Protein AF-A0A183GDF3-F1 (afdb_monomer_lite)

Secondary structure (DSSP, 8-state):
--EEEE-TTS-EEEEPPBPTTS--B--EEEE-TTTGGGEEEEEEEETTEEEEEEE-SSS-EEEEEEE-PPPTTS-HHHHHHHHHHHHHHHHSS--SEEEEEE-

Organism: Heligmosomoides polygyrus (NCBI:txid6339)

Foldseek 3Di:
DWDWDQDPQRWTKIWDDADPPDPAATDIDTGHNVQPVQFPDKDDPDSFWIWTWGADPPQGIAIEIEGAADDPPDDPCVNVVRVVSSVCVQPPDDHPHYHYHYD

Structure (mmCIF, N/CA/C/O backbone):
data_AF-A0A183GDF3-F1
#
_entry.id   AF-A0A183GDF3-F1
#
loop_
_atom_site.group_PDB
_atom_site.id
_atom_site.type_symbol
_atom_site.label_atom_id
_atom_site.label_alt_id
_atom_site.label_comp_id
_atom_site.label_asym_id
_atom_site.label_entity_id
_atom_site.label_seq_id
_atom_site.pdbx_PDB_ins_code
_atom_site.Cartn_x
_atom_site.Cartn_y
_atom_site.Cartn_z
_atom_site.occupancy
_atom_site.B_iso_or_equiv
_atom_site.auth_seq_id
_atom_site.auth_comp_id
_atom_site.auth_asym_id
_atom_site.auth_atom_id
_atom_site.pdbx_PDB_model_num
ATOM 1 N N . MET A 1 1 ? -5.230 0.438 -15.013 1.00 51.84 1 MET A N 1
ATOM 2 C CA . MET A 1 1 ? -6.551 0.610 -14.377 1.00 51.84 1 MET A CA 1
ATOM 3 C C . MET A 1 1 ? -6.585 -0.289 -13.147 1.00 51.84 1 MET A C 1
ATOM 5 O O . MET A 1 1 ? -6.137 -1.424 -13.260 1.00 51.84 1 MET A O 1
ATOM 9 N N . GLU A 1 2 ? -6.996 0.218 -11.985 1.00 64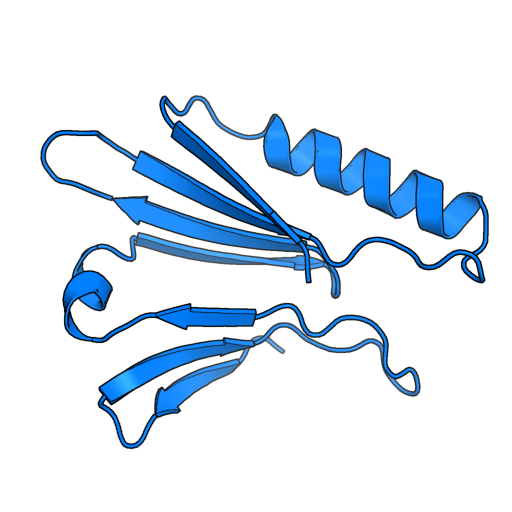.56 2 GLU A N 1
ATOM 10 C CA . GLU A 1 2 ? -7.174 -0.592 -10.768 1.00 64.56 2 GLU A CA 1
ATOM 11 C C . GLU A 1 2 ? -8.389 -1.508 -10.940 1.00 64.56 2 GLU A C 1
ATOM 13 O O . GLU A 1 2 ? -9.394 -1.090 -11.516 1.00 64.56 2 GLU A O 1
ATOM 18 N N . THR A 1 3 ? -8.287 -2.759 -10.491 1.00 73.06 3 THR A N 1
ATOM 19 C CA . THR A 1 3 ? -9.389 -3.722 -10.595 1.00 73.06 3 THR A CA 1
ATOM 20 C C . THR A 1 3 ? -9.755 -4.231 -9.209 1.00 73.06 3 THR A C 1
ATOM 22 O O . THR A 1 3 ? -8.907 -4.805 -8.532 1.00 73.06 3 THR A O 1
ATOM 25 N N . ILE A 1 4 ? -11.020 -4.053 -8.822 1.00 76.94 4 I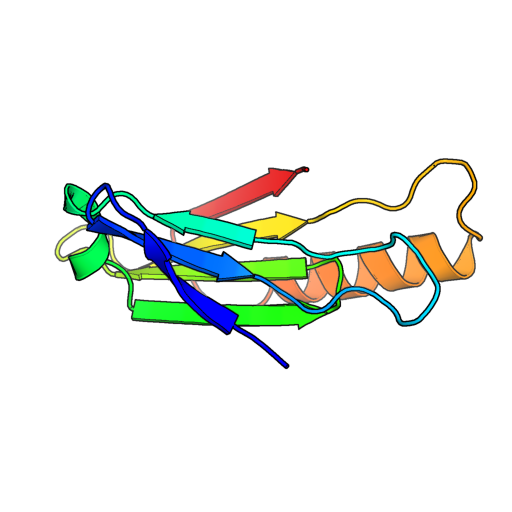LE A N 1
ATOM 26 C CA . ILE A 1 4 ? -11.607 -4.628 -7.607 1.00 76.94 4 ILE A CA 1
ATOM 27 C C . ILE A 1 4 ? -12.538 -5.767 -8.027 1.00 76.94 4 ILE A C 1
ATOM 29 O O . ILE A 1 4 ? -13.418 -5.564 -8.868 1.00 76.94 4 ILE A O 1
ATOM 33 N N . ARG A 1 5 ? -12.355 -6.968 -7.471 1.00 81.19 5 ARG A N 1
ATOM 34 C CA . ARG A 1 5 ? -13.212 -8.135 -7.748 1.00 81.19 5 ARG A CA 1
ATOM 35 C C . ARG A 1 5 ? -13.552 -8.873 -6.463 1.00 81.19 5 ARG A C 1
ATOM 37 O O . ARG A 1 5 ? -12.721 -8.963 -5.567 1.00 81.19 5 ARG A O 1
ATOM 44 N N . LYS A 1 6 ? -14.762 -9.432 -6.397 1.00 78.69 6 LYS A N 1
ATOM 45 C CA . LYS A 1 6 ? -15.092 -10.455 -5.400 1.00 78.69 6 LYS A CA 1
ATOM 46 C C . LYS A 1 6 ? -14.668 -11.825 -5.922 1.00 78.69 6 LYS A C 1
ATOM 48 O O . LYS A 1 6 ? -14.914 -12.112 -7.092 1.00 78.69 6 LYS A O 1
ATOM 53 N N . THR A 1 7 ? -14.027 -12.632 -5.083 1.00 78.62 7 THR A N 1
ATOM 54 C CA . THR A 1 7 ? -13.669 -14.023 -5.413 1.00 78.62 7 THR A CA 1
ATOM 55 C C . THR A 1 7 ? -14.834 -14.971 -5.114 1.00 78.62 7 THR A C 1
ATOM 57 O O . THR A 1 7 ? -15.775 -14.603 -4.405 1.00 78.62 7 THR A O 1
ATOM 60 N N . ASP A 1 8 ? -14.747 -16.215 -5.594 1.00 78.56 8 ASP A N 1
ATOM 61 C CA . ASP A 1 8 ? -15.732 -17.275 -5.310 1.00 78.56 8 ASP A CA 1
ATOM 62 C C . ASP A 1 8 ? -15.847 -17.594 -3.804 1.00 78.56 8 ASP A C 1
ATOM 64 O O . ASP A 1 8 ? -16.859 -18.118 -3.345 1.00 78.56 8 ASP A O 1
ATOM 68 N N . HIS A 1 9 ? -14.840 -17.203 -3.014 1.00 76.62 9 HIS A N 1
ATOM 69 C CA . HIS A 1 9 ? -14.790 -17.355 -1.556 1.00 76.62 9 HIS A CA 1
ATOM 70 C C . HIS A 1 9 ? -15.252 -16.088 -0.807 1.00 76.62 9 HIS A C 1
ATOM 72 O O . HIS A 1 9 ? -15.017 -15.939 0.393 1.00 76.62 9 HIS A O 1
ATOM 78 N N . ASN A 1 10 ? -15.932 -15.172 -1.509 1.00 75.31 10 ASN A N 1
ATOM 79 C CA . ASN A 1 10 ? -16.452 -13.899 -0.998 1.00 75.31 10 ASN A CA 1
ATOM 80 C C . ASN A 1 10 ? -15.366 -12.909 -0.523 1.00 75.31 10 ASN A C 1
ATOM 82 O O . ASN A 1 10 ? -15.651 -11.987 0.241 1.00 75.31 10 ASN A O 1
ATOM 86 N N . GLU A 1 11 ? -14.121 -13.074 -0.966 1.00 82.12 11 GLU A N 1
ATOM 87 C CA . GLU A 1 11 ? -13.005 -12.184 -0.621 1.00 82.12 11 GLU A CA 1
ATOM 88 C C . GLU A 1 11 ? -12.980 -10.965 -1.542 1.00 82.12 11 GLU A C 1
ATOM 90 O O . GLU A 1 11 ? -13.481 -11.021 -2.666 1.00 82.12 11 GLU A O 1
ATOM 95 N N . LEU A 1 12 ? -12.369 -9.868 -1.089 1.00 80.62 12 LEU A N 1
ATOM 96 C CA . LEU A 1 12 ? -12.119 -8.696 -1.923 1.00 80.62 12 LEU A CA 1
ATOM 97 C C . LEU A 1 12 ? -10.685 -8.742 -2.449 1.00 80.62 12 LEU A C 1
ATOM 99 O O . LEU A 1 12 ? -9.736 -8.618 -1.678 1.00 80.62 12 LEU A O 1
ATOM 103 N N . LEU A 1 13 ? -10.537 -8.880 -3.762 1.00 80.62 13 LEU A N 1
ATOM 104 C CA . LEU A 1 13 ? -9.263 -8.752 -4.453 1.00 80.62 13 LEU A CA 1
ATOM 105 C C . LEU A 1 13 ? -9.131 -7.338 -5.007 1.00 80.62 13 LEU A C 1
ATOM 107 O O . LEU A 1 13 ? -10.016 -6.882 -5.737 1.00 80.62 13 LEU A O 1
ATOM 111 N N . THR A 1 14 ? -8.015 -6.674 -4.709 1.00 78.00 14 THR A N 1
ATOM 112 C CA . THR A 1 14 ? -7.648 -5.433 -5.391 1.00 78.00 14 THR A CA 1
ATOM 113 C C . THR A 1 14 ? -6.269 -5.528 -6.004 1.00 78.00 14 THR A C 1
ATOM 115 O O . THR A 1 14 ? -5.300 -5.752 -5.286 1.00 78.00 14 THR A O 1
ATOM 118 N N . THR A 1 15 ? -6.185 -5.326 -7.318 1.00 78.00 15 THR A N 1
ATOM 119 C CA . THR A 1 15 ? -4.952 -5.524 -8.087 1.00 78.00 15 THR A CA 1
ATOM 120 C C . THR A 1 15 ? -4.522 -4.228 -8.771 1.00 78.00 15 THR A C 1
ATOM 122 O O . THR A 1 15 ? -5.309 -3.562 -9.459 1.00 78.00 15 THR A O 1
ATOM 125 N N . GLY A 1 16 ? -3.248 -3.879 -8.594 1.00 77.88 16 GLY A N 1
ATOM 126 C CA . GLY A 1 16 ? -2.589 -2.782 -9.287 1.00 77.88 16 GLY A CA 1
ATOM 127 C C . GLY A 1 16 ? -2.216 -3.115 -10.728 1.00 77.88 16 GLY A C 1
ATOM 128 O O . GLY A 1 16 ? -2.087 -4.271 -11.125 1.00 77.88 16 GLY A O 1
ATOM 129 N N . ALA A 1 17 ? -2.024 -2.076 -11.540 1.00 76.31 17 ALA A N 1
ATOM 130 C CA . ALA A 1 17 ? -1.586 -2.258 -12.918 1.00 76.31 17 ALA A CA 1
ATOM 131 C C . ALA A 1 17 ? -0.134 -2.763 -12.976 1.00 76.31 17 ALA A C 1
ATOM 133 O O . ALA A 1 17 ? 0.731 -2.288 -12.236 1.00 76.31 17 ALA A O 1
ATOM 134 N N . LYS A 1 18 ? 0.138 -3.688 -13.901 1.00 80.88 18 LYS A N 1
ATOM 135 C CA . LYS A 1 18 ? 1.503 -4.022 -14.328 1.00 80.88 18 LYS A CA 1
ATOM 136 C C . LYS A 1 18 ? 2.003 -2.976 -15.323 1.00 80.88 18 LYS A C 1
ATOM 138 O O . LYS A 1 18 ? 1.210 -2.313 -15.986 1.00 80.88 18 LYS A O 1
ATOM 143 N N . VAL A 1 19 ? 3.320 -2.831 -15.423 1.00 79.25 19 VAL A N 1
ATOM 144 C CA . VAL A 1 19 ? 3.944 -1.997 -16.458 1.00 79.25 19 VAL A CA 1
ATOM 145 C C . VAL A 1 19 ? 3.748 -2.663 -17.821 1.00 79.25 19 VAL A C 1
ATOM 147 O O . VAL A 1 19 ? 4.094 -3.830 -17.985 1.00 79.25 19 VAL A O 1
ATOM 150 N N . ASP A 1 20 ? 3.220 -1.937 -18.808 1.00 76.50 20 ASP A N 1
ATOM 151 C CA . ASP A 1 20 ? 2.958 -2.495 -20.138 1.00 76.50 20 ASP A CA 1
ATOM 152 C C . ASP A 1 20 ? 4.205 -3.153 -20.738 1.00 76.50 20 ASP A C 1
ATOM 154 O O . ASP A 1 20 ? 5.306 -2.598 -20.720 1.00 76.50 20 ASP A O 1
ATOM 158 N N . ARG A 1 21 ? 4.015 -4.359 -21.290 1.00 72.81 21 ARG A N 1
ATOM 159 C CA . ARG A 1 21 ? 5.069 -5.181 -21.915 1.00 72.81 21 ARG A CA 1
ATOM 160 C C . ARG A 1 21 ? 6.205 -5.598 -20.969 1.00 72.81 21 ARG A C 1
ATOM 162 O O . ARG A 1 21 ? 7.206 -6.137 -21.435 1.00 72.81 21 ARG A O 1
ATOM 169 N N . LYS A 1 22 ? 6.057 -5.404 -19.653 1.00 74.44 22 LYS A N 1
ATOM 170 C CA . LYS A 1 22 ? 6.978 -5.907 -18.626 1.00 74.44 22 LYS A CA 1
ATOM 171 C C . LYS A 1 22 ? 6.198 -6.686 -17.560 1.00 74.44 22 LYS A C 1
ATOM 173 O O . LYS A 1 22 ? 5.151 -6.255 -17.096 1.00 74.44 22 LYS A O 1
ATOM 178 N N . ASN A 1 23 ? 6.736 -7.809 -17.085 1.00 72.81 23 ASN A N 1
ATOM 179 C CA . ASN A 1 23 ? 6.184 -8.526 -15.923 1.00 72.81 23 ASN A CA 1
ATOM 180 C C . ASN A 1 23 ? 6.586 -7.839 -14.605 1.00 72.81 23 ASN A C 1
ATOM 182 O O . ASN A 1 23 ? 7.139 -8.461 -13.705 1.00 72.81 23 ASN A O 1
ATOM 186 N N . ILE A 1 24 ? 6.373 -6.526 -14.521 1.00 75.88 24 ILE A N 1
ATOM 187 C CA . ILE A 1 24 ? 6.814 -5.688 -13.409 1.00 75.88 24 ILE A CA 1
ATOM 188 C C . ILE A 1 24 ? 5.602 -5.047 -12.744 1.00 75.88 24 ILE A C 1
ATOM 190 O O . ILE A 1 24 ? 4.786 -4.406 -13.410 1.00 75.88 24 ILE A O 1
ATOM 194 N N . GLY A 1 25 ? 5.554 -5.155 -11.417 1.00 81.56 25 GLY A N 1
ATOM 195 C CA . GLY A 1 25 ? 4.480 -4.612 -10.599 1.00 81.56 25 GLY A CA 1
ATOM 196 C C . GLY A 1 25 ? 3.308 -5.576 -10.460 1.00 81.56 25 GLY A C 1
ATOM 197 O O . GLY A 1 25 ? 3.484 -6.788 -10.549 1.00 81.56 25 GLY A O 1
ATOM 198 N N . GLY A 1 26 ? 2.112 -5.026 -10.268 1.00 83.81 26 GLY A N 1
ATOM 199 C CA . GLY A 1 26 ? 0.924 -5.820 -9.960 1.00 83.81 26 GLY A CA 1
ATOM 200 C C . GLY A 1 26 ? 0.814 -6.159 -8.477 1.00 83.81 26 GLY A C 1
ATOM 201 O O . GLY A 1 26 ? 0.386 -7.255 -8.141 1.00 83.81 26 GLY A O 1
ATOM 202 N N . VAL A 1 27 ? 1.213 -5.231 -7.602 1.00 88.69 27 VAL A N 1
ATOM 203 C CA . VAL A 1 27 ? 0.900 -5.331 -6.171 1.00 88.69 27 VAL A CA 1
ATOM 204 C C . VAL A 1 27 ? -0.605 -5.480 -5.970 1.00 88.69 27 VAL A C 1
ATOM 206 O O . VAL A 1 27 ? -1.404 -4.828 -6.650 1.00 88.69 27 VAL A O 1
ATOM 209 N N . GLU A 1 28 ? -0.982 -6.338 -5.032 1.00 88.88 28 GLU A N 1
ATOM 210 C CA . GLU A 1 28 ? -2.378 -6.626 -4.744 1.00 88.88 28 GLU A CA 1
ATOM 211 C C . GLU A 1 28 ? -2.624 -6.886 -3.262 1.00 88.88 28 GLU A C 1
ATOM 213 O O . GLU A 1 28 ? -1.701 -7.148 -2.485 1.00 88.88 28 GLU A O 1
ATOM 218 N N . PHE A 1 29 ? -3.896 -6.790 -2.888 1.00 91.25 29 PHE A N 1
ATOM 219 C CA . PHE A 1 29 ? -4.406 -7.219 -1.597 1.00 91.25 29 PHE A CA 1
ATOM 220 C C . PHE A 1 29 ? -5.563 -8.182 -1.810 1.00 91.25 29 PHE A C 1
ATOM 222 O O . PHE A 1 29 ? -6.520 -7.864 -2.519 1.00 91.25 29 PHE A O 1
ATOM 229 N N . LEU A 1 30 ? -5.488 -9.327 -1.138 1.00 90.75 30 LEU A N 1
ATOM 230 C CA . LEU A 1 30 ? -6.611 -10.230 -0.956 1.00 90.75 30 LEU A CA 1
ATOM 231 C C . LEU A 1 30 ? -7.127 -10.061 0.472 1.00 90.75 30 LEU A C 1
ATOM 233 O O . LEU A 1 30 ? -6.419 -10.343 1.438 1.00 90.75 30 LEU A O 1
ATOM 237 N N . VAL A 1 31 ? -8.350 -9.558 0.608 1.00 90.94 31 VAL A N 1
ATOM 238 C CA . VAL A 1 31 ? -8.960 -9.272 1.906 1.00 90.94 31 VAL A CA 1
ATOM 239 C C . VAL A 1 31 ? -10.040 -10.299 2.196 1.00 90.94 31 VAL A C 1
ATOM 241 O O . VAL A 1 31 ? -11.028 -10.408 1.467 1.00 90.94 31 VAL A O 1
ATOM 244 N N . ASN A 1 32 ? -9.872 -11.020 3.304 1.00 91.38 32 ASN A N 1
ATOM 245 C CA . ASN A 1 32 ? -10.854 -11.989 3.762 1.00 91.38 32 ASN A CA 1
ATOM 246 C C . ASN A 1 32 ? -12.205 -11.312 4.062 1.00 91.38 32 ASN A C 1
ATOM 248 O O . ASN A 1 32 ? -12.268 -10.236 4.665 1.00 91.38 32 ASN A O 1
ATOM 252 N N . SER A 1 33 ? -13.295 -11.974 3.674 1.00 88.06 33 SER A N 1
ATOM 253 C CA . SER A 1 33 ? -14.669 -11.481 3.829 1.00 88.06 33 SER A CA 1
ATOM 254 C C . SER A 1 33 ? -15.029 -11.095 5.270 1.00 88.06 33 SER A C 1
ATOM 256 O O . SER A 1 33 ? -15.755 -10.125 5.487 1.00 88.06 33 SER A O 1
ATOM 258 N N . THR A 1 34 ? -14.464 -11.791 6.263 1.00 89.88 34 THR A N 1
ATOM 259 C CA . THR A 1 34 ? -14.703 -11.532 7.693 1.00 89.88 34 THR A CA 1
ATOM 260 C C . THR A 1 34 ? -14.195 -10.165 8.147 1.00 89.88 34 THR A C 1
ATOM 262 O O . THR A 1 34 ? -14.801 -9.557 9.026 1.00 89.88 34 THR A O 1
ATOM 265 N N . VAL A 1 35 ? -13.139 -9.637 7.520 1.00 89.56 35 VAL A N 1
ATOM 266 C CA . VAL A 1 35 ? -12.526 -8.340 7.863 1.00 89.56 35 VAL A CA 1
ATOM 267 C C . VAL A 1 35 ? -12.764 -7.268 6.801 1.00 89.56 35 VAL A C 1
ATOM 269 O O . VAL A 1 35 ? -12.389 -6.118 7.001 1.00 89.56 35 VAL A O 1
ATOM 272 N N . HIS A 1 36 ? -13.435 -7.605 5.696 1.00 87.75 36 HIS A N 1
ATOM 273 C CA . HIS A 1 36 ? -13.737 -6.676 4.602 1.00 87.75 36 HIS A CA 1
ATOM 274 C C . HIS A 1 36 ? -14.440 -5.395 5.078 1.00 87.75 36 HIS A C 1
ATOM 276 O O . HIS A 1 36 ? -14.154 -4.309 4.588 1.00 87.75 36 HIS A O 1
ATOM 282 N N . HIS A 1 37 ? -15.322 -5.502 6.073 1.00 89.12 37 HIS A N 1
ATOM 283 C CA . HIS A 1 37 ? -16.036 -4.361 6.650 1.00 89.12 37 HIS A CA 1
ATOM 284 C C . HIS A 1 37 ? -15.123 -3.331 7.346 1.00 89.12 37 HIS A C 1
ATOM 286 O O . HIS A 1 37 ? -15.578 -2.233 7.657 1.00 89.12 37 HIS A O 1
ATOM 292 N N . LEU A 1 38 ? -13.86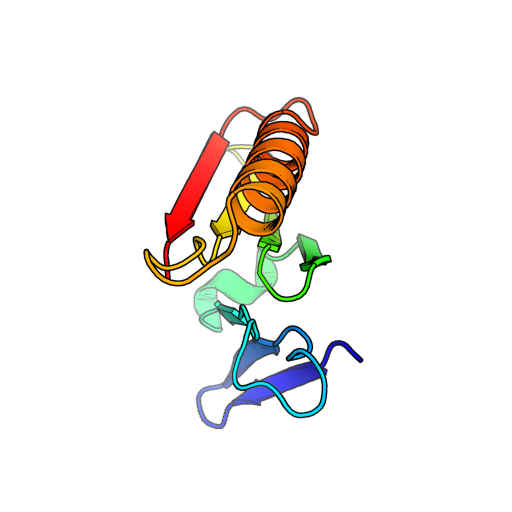0 -3.682 7.612 1.00 92.19 38 LEU A N 1
ATOM 293 C CA . LEU A 1 38 ? -12.849 -2.782 8.166 1.00 92.19 38 LEU A CA 1
ATOM 294 C C . LEU A 1 38 ? -12.094 -2.015 7.078 1.00 92.19 38 LEU A C 1
ATOM 296 O O . LEU A 1 38 ? -11.371 -1.078 7.408 1.00 92.19 38 LEU A O 1
ATOM 300 N N . VAL A 1 39 ? -12.209 -2.405 5.805 1.00 92.06 39 VAL A N 1
ATOM 301 C CA . VAL A 1 39 ? -11.547 -1.707 4.700 1.00 92.06 39 VAL A CA 1
ATOM 302 C C . VAL A 1 39 ? -12.172 -0.328 4.543 1.00 92.06 39 VAL A C 1
ATOM 304 O O . VAL A 1 39 ? -13.349 -0.197 4.225 1.00 92.06 39 VAL A O 1
ATOM 307 N N . ASP A 1 40 ? -11.366 0.703 4.769 1.00 91.31 40 ASP A N 1
ATOM 308 C CA . ASP A 1 40 ? -11.766 2.097 4.591 1.00 91.31 40 ASP A CA 1
ATOM 309 C C . ASP A 1 40 ? -11.392 2.589 3.193 1.00 91.31 40 ASP A C 1
ATOM 311 O O . ASP A 1 40 ? -12.199 3.216 2.509 1.00 91.31 40 ASP A O 1
ATOM 315 N N . SER A 1 41 ? -10.180 2.267 2.737 1.00 90.69 41 SER A N 1
ATOM 316 C CA . SER A 1 41 ? -9.758 2.556 1.371 1.00 90.69 41 SER A CA 1
ATOM 317 C C . SER A 1 41 ? -8.612 1.666 0.915 1.00 90.69 41 SER A C 1
ATOM 319 O O . SER A 1 41 ? -7.859 1.104 1.710 1.00 90.69 41 SER A O 1
ATOM 321 N N . HIS A 1 42 ? -8.465 1.578 -0.399 1.00 90.00 42 HIS A N 1
ATOM 322 C CA . HIS A 1 42 ? -7.318 0.991 -1.062 1.00 90.00 42 HIS A CA 1
ATOM 323 C C . HIS A 1 42 ? -6.783 1.990 -2.090 1.00 90.00 42 HIS A C 1
ATOM 325 O O . HIS A 1 42 ? -7.556 2.726 -2.706 1.00 90.00 42 HIS A O 1
ATOM 331 N N . LYS A 1 43 ? -5.460 2.047 -2.250 1.00 90.62 43 LYS A N 1
ATOM 332 C CA . LYS A 1 43 ? -4.816 2.926 -3.222 1.00 90.62 43 LYS A CA 1
ATOM 333 C C . LYS A 1 43 ? -3.573 2.279 -3.814 1.00 90.62 43 LYS A C 1
ATOM 335 O O . LYS A 1 43 ? -2.629 1.955 -3.096 1.00 90.62 43 LYS A O 1
ATOM 340 N N . ILE A 1 44 ? -3.528 2.199 -5.140 1.00 90.88 44 ILE A N 1
ATOM 341 C CA . ILE A 1 44 ? -2.303 1.900 -5.885 1.00 90.88 44 ILE A CA 1
ATOM 342 C C . ILE A 1 44 ? -1.519 3.200 -6.070 1.00 90.88 44 ILE A C 1
ATOM 344 O O . ILE A 1 44 ? -1.975 4.119 -6.748 1.00 90.88 44 ILE A O 1
ATOM 348 N N . ILE A 1 45 ? -0.341 3.295 -5.455 1.00 92.19 45 ILE A N 1
ATOM 349 C CA . ILE A 1 45 ? 0.543 4.467 -5.554 1.00 92.19 45 ILE A CA 1
ATOM 350 C C . ILE A 1 45 ? 1.407 4.376 -6.814 1.00 92.19 45 ILE A C 1
ATOM 352 O O . ILE A 1 45 ? 1.641 5.369 -7.497 1.00 92.19 45 ILE A O 1
ATOM 356 N N . SER A 1 46 ? 1.872 3.172 -7.131 1.00 91.00 46 SER A N 1
ATOM 357 C CA . SER A 1 46 ? 2.607 2.850 -8.353 1.00 91.00 46 SER A CA 1
ATOM 358 C C . SER A 1 46 ? 2.411 1.369 -8.684 1.00 91.00 46 SER A C 1
ATOM 360 O O . SER A 1 46 ? 1.880 0.631 -7.853 1.00 91.00 46 SER A O 1
ATOM 362 N N . PRO A 1 47 ? 2.892 0.874 -9.838 1.00 90.00 47 PRO A N 1
ATOM 363 C CA . PRO A 1 47 ? 2.865 -0.558 -10.134 1.00 90.00 47 PRO A CA 1
ATOM 364 C C . PRO A 1 47 ? 3.470 -1.444 -9.033 1.00 90.00 47 PRO A C 1
ATOM 366 O O . PRO A 1 47 ? 3.141 -2.625 -8.965 1.00 90.00 47 PRO A O 1
ATOM 369 N N . ARG A 1 48 ? 4.348 -0.894 -8.181 1.00 91.62 48 ARG A N 1
ATOM 370 C CA . ARG A 1 48 ? 5.090 -1.617 -7.140 1.00 91.62 48 ARG A CA 1
ATOM 371 C C . ARG A 1 48 ? 4.749 -1.206 -5.707 1.00 91.62 48 ARG A C 1
ATOM 373 O O . ARG A 1 48 ? 5.345 -1.752 -4.789 1.00 91.62 48 ARG A O 1
ATOM 380 N N . VAL A 1 49 ? 3.856 -0.240 -5.494 1.00 93.19 49 VAL A N 1
ATOM 381 C CA . VAL A 1 49 ? 3.511 0.243 -4.148 1.00 93.19 49 VAL A CA 1
ATOM 382 C C . VAL A 1 49 ? 2.003 0.408 -4.036 1.00 93.19 49 VAL A C 1
ATOM 384 O O . VAL A 1 49 ? 1.402 1.155 -4.811 1.00 93.19 49 VAL A O 1
ATOM 387 N N . ALA A 1 50 ? 1.402 -0.259 -3.057 1.00 93.56 50 ALA A N 1
ATOM 388 C CA . ALA A 1 50 ? -0.016 -0.152 -2.742 1.00 93.56 50 ALA A CA 1
ATOM 389 C C . ALA A 1 50 ? -0.232 0.040 -1.243 1.00 93.56 50 ALA A C 1
ATOM 391 O O . ALA A 1 50 ? 0.566 -0.401 -0.417 1.00 93.56 50 ALA A O 1
ATOM 392 N N . VAL A 1 51 ? -1.336 0.694 -0.902 1.00 94.00 51 VAL A N 1
ATOM 393 C CA . VAL A 1 51 ? -1.730 0.973 0.475 1.00 94.00 51 VAL A CA 1
ATOM 394 C C . VAL A 1 51 ? -3.157 0.490 0.692 1.00 94.00 51 VAL A C 1
ATOM 396 O O . VAL A 1 51 ? -4.066 0.887 -0.036 1.00 94.00 51 VAL A O 1
ATOM 399 N N . LEU A 1 52 ? -3.349 -0.332 1.719 1.00 93.69 52 LEU A N 1
ATOM 400 C CA . LEU A 1 52 ? -4.650 -0.717 2.246 1.00 93.69 52 LEU A CA 1
ATOM 401 C C . LEU A 1 52 ? -4.849 -0.033 3.598 1.00 93.69 52 LEU A C 1
ATOM 403 O O . LEU A 1 52 ? -4.071 -0.222 4.534 1.00 93.69 52 LEU A O 1
ATOM 407 N N . ARG A 1 53 ? -5.900 0.773 3.697 1.00 93.06 53 ARG A N 1
ATOM 408 C CA . ARG A 1 53 ? -6.292 1.456 4.922 1.00 93.06 53 ARG A CA 1
ATOM 409 C C . ARG A 1 53 ? -7.428 0.685 5.573 1.00 93.06 53 ARG A C 1
ATOM 411 O O . ARG A 1 53 ? -8.509 0.556 5.000 1.00 93.06 53 ARG A O 1
ATOM 418 N N . LEU A 1 54 ? -7.189 0.215 6.791 1.00 92.56 54 LEU A N 1
ATOM 419 C CA . LEU A 1 54 ? -8.207 -0.398 7.633 1.00 92.56 54 LEU A CA 1
ATOM 420 C C . LEU A 1 54 ? -8.608 0.570 8.743 1.00 92.56 54 LEU A C 1
ATOM 422 O O . LEU A 1 54 ? -7.759 1.229 9.347 1.00 92.56 54 LEU A O 1
ATOM 426 N N . LYS A 1 55 ? -9.900 0.641 9.038 1.00 91.44 55 LYS A N 1
ATOM 427 C CA . LYS A 1 55 ? -10.449 1.435 10.130 1.00 91.44 55 LYS A CA 1
ATOM 428 C C . LYS A 1 55 ? -11.097 0.505 11.141 1.00 91.44 55 LYS A C 1
ATOM 430 O O . LYS A 1 55 ? -12.117 -0.120 10.867 1.00 91.44 55 LYS A O 1
ATOM 435 N N . THR A 1 56 ? -10.494 0.424 12.321 1.00 86.81 56 THR A N 1
ATOM 436 C CA . THR A 1 56 ? -11.060 -0.308 13.453 1.00 86.81 56 THR A CA 1
ATOM 437 C C . THR A 1 56 ? -11.806 0.666 14.362 1.00 86.81 56 THR A C 1
ATOM 439 O O . THR A 1 56 ? -11.559 1.875 14.337 1.00 86.81 56 THR A O 1
ATOM 442 N N . LYS A 1 57 ? -12.759 0.156 15.150 1.00 82.19 57 LYS A N 1
ATOM 443 C CA . LYS A 1 57 ? -13.513 0.990 16.098 1.00 82.19 57 LYS A CA 1
ATOM 444 C C . LYS A 1 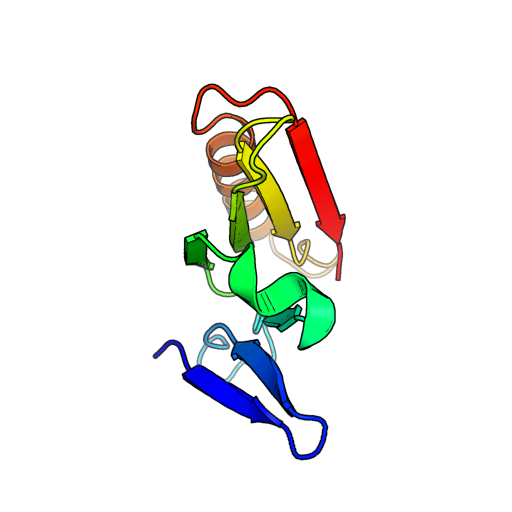57 ? -12.630 1.490 17.247 1.00 82.19 57 LYS A C 1
ATOM 446 O O . LYS A 1 57 ? -12.772 2.642 17.641 1.00 82.19 57 LYS A O 1
ATOM 451 N N . ASP A 1 58 ? -11.686 0.661 17.700 1.00 77.56 58 ASP A N 1
ATOM 452 C CA . ASP A 1 58 ? -10.975 0.884 18.967 1.00 77.56 58 ASP A CA 1
ATOM 453 C C . ASP A 1 58 ? -9.490 1.253 18.798 1.00 77.56 58 ASP A C 1
ATOM 455 O O . ASP A 1 58 ? -8.940 1.984 19.615 1.00 77.56 58 ASP A O 1
ATOM 459 N N . GLN A 1 59 ? -8.824 0.780 17.737 1.00 70.50 59 GLN A N 1
ATOM 460 C CA . GLN A 1 59 ? -7.374 0.973 17.524 1.00 70.50 59 GLN A CA 1
ATOM 461 C C . GLN A 1 59 ? -7.059 2.067 16.490 1.00 70.50 59 GLN A C 1
ATOM 463 O O . GLN A 1 59 ? -5.904 2.282 16.118 1.00 70.50 59 GLN A O 1
ATOM 468 N N . GLY A 1 60 ? -8.088 2.765 16.007 1.00 84.44 60 GLY A N 1
ATOM 469 C CA . GLY A 1 60 ? -7.959 3.804 14.997 1.00 84.44 60 GLY A CA 1
ATOM 470 C C . GLY A 1 60 ? -7.694 3.245 13.599 1.00 84.44 60 GLY A C 1
ATOM 471 O O . GLY A 1 60 ? -8.274 2.247 13.172 1.00 84.44 60 GLY A O 1
ATOM 472 N N . THR A 1 61 ? -6.862 3.949 12.833 1.00 89.62 61 THR A N 1
ATOM 473 C CA . THR A 1 61 ? -6.562 3.574 11.446 1.00 89.62 61 THR A CA 1
ATOM 474 C C . THR A 1 61 ? -5.249 2.801 11.358 1.00 89.62 61 THR A C 1
ATOM 476 O O . THR A 1 61 ? -4.211 3.297 11.799 1.00 89.62 61 THR A O 1
ATOM 479 N N . ILE A 1 62 ? -5.295 1.635 10.715 1.00 91.75 62 ILE A N 1
ATOM 480 C CA . ILE A 1 62 ? -4.133 0.815 10.367 1.00 91.75 62 ILE A CA 1
ATOM 481 C C . ILE A 1 62 ? -3.829 1.022 8.883 1.00 91.75 62 ILE A C 1
ATOM 483 O O . ILE A 1 62 ? -4.724 0.937 8.041 1.00 91.75 62 ILE A O 1
ATOM 487 N N . PHE A 1 63 ? -2.565 1.278 8.562 1.00 93.56 63 PHE A N 1
ATOM 488 C CA . PHE A 1 63 ? -2.088 1.353 7.184 1.00 93.56 63 PHE A CA 1
ATOM 489 C C . PHE A 1 63 ? -1.226 0.138 6.883 1.00 93.56 63 PHE A C 1
ATOM 491 O O . PHE A 1 63 ? -0.210 -0.071 7.538 1.00 93.56 63 PHE A O 1
ATOM 498 N N . ILE A 1 64 ? -1.622 -0.648 5.891 1.00 94.31 64 ILE A N 1
ATOM 499 C CA . ILE A 1 64 ? -0.827 -1.755 5.370 1.00 94.31 64 ILE A CA 1
ATOM 500 C C . ILE A 1 64 ? -0.243 -1.298 4.039 1.00 94.31 64 ILE A C 1
ATOM 502 O O . ILE A 1 64 ? -0.979 -0.934 3.126 1.00 94.31 64 ILE A O 1
ATOM 506 N N . ILE A 1 65 ? 1.079 -1.288 3.939 1.00 94.81 65 ILE A N 1
ATOM 507 C CA . ILE A 1 65 ? 1.821 -0.815 2.775 1.00 94.81 65 ILE A CA 1
ATOM 508 C C . ILE A 1 65 ? 2.507 -2.029 2.156 1.00 94.81 65 ILE A C 1
ATOM 510 O O . ILE A 1 65 ? 3.387 -2.624 2.778 1.00 94.81 65 ILE A O 1
ATOM 514 N N . ASN A 1 66 ? 2.094 -2.395 0.944 1.00 94.31 66 ASN A N 1
ATOM 515 C CA . ASN A 1 66 ? 2.707 -3.465 0.166 1.00 94.31 66 ASN A CA 1
ATOM 516 C C . ASN A 1 66 ? 3.697 -2.864 -0.835 1.00 94.31 66 ASN A C 1
ATOM 518 O O . ASN A 1 66 ? 3.317 -2.021 -1.654 1.00 94.31 66 ASN A O 1
ATOM 522 N N . GLY A 1 67 ? 4.959 -3.280 -0.745 1.00 93.25 67 GLY A N 1
ATOM 523 C CA . GLY A 1 67 ? 6.029 -2.879 -1.649 1.00 93.25 67 GLY A CA 1
ATOM 524 C C . GLY A 1 67 ? 6.621 -4.077 -2.383 1.00 93.25 67 GLY A C 1
ATOM 525 O O . GLY A 1 67 ? 7.150 -4.986 -1.752 1.00 93.25 67 GLY A O 1
ATOM 526 N N . TYR A 1 68 ? 6.612 -4.039 -3.713 1.00 90.38 68 TYR A N 1
ATOM 527 C CA . TYR A 1 68 ? 7.380 -4.964 -4.540 1.00 90.38 68 TYR A CA 1
ATOM 528 C C . TYR A 1 68 ? 8.751 -4.350 -4.832 1.00 90.38 68 TYR A C 1
ATOM 530 O O . TYR A 1 68 ? 8.887 -3.487 -5.705 1.00 90.38 68 TYR A O 1
ATOM 538 N N . ALA A 1 69 ? 9.758 -4.734 -4.046 1.00 87.25 69 ALA A N 1
ATOM 539 C CA . ALA A 1 69 ? 11.085 -4.138 -4.132 1.00 87.25 69 ALA A CA 1
ATOM 540 C C . ALA A 1 69 ? 11.750 -4.397 -5.492 1.00 87.25 69 ALA A C 1
ATOM 542 O O . ALA A 1 69 ? 11.533 -5.412 -6.155 1.00 87.25 69 ALA A O 1
ATOM 543 N N . SER A 1 70 ? 12.588 -3.453 -5.915 1.00 82.88 70 SER A N 1
ATOM 544 C CA . SER A 1 70 ? 13.413 -3.616 -7.109 1.00 82.88 70 SER A CA 1
ATOM 545 C C . SER A 1 70 ? 14.372 -4.798 -6.974 1.00 82.88 70 SER A C 1
ATOM 547 O O . SER A 1 70 ? 15.048 -4.954 -5.962 1.00 82.88 70 SER A O 1
ATOM 549 N N . THR A 1 71 ? 14.458 -5.614 -8.024 1.00 82.56 71 THR A N 1
ATOM 550 C CA . THR A 1 71 ? 15.395 -6.740 -8.101 1.00 82.56 71 THR A CA 1
ATOM 551 C C . THR A 1 71 ? 16.832 -6.251 -8.293 1.00 82.56 71 THR A C 1
ATOM 553 O O . THR A 1 71 ? 17.070 -5.114 -8.709 1.00 82.56 71 THR A O 1
ATOM 556 N N . SER A 1 72 ? 17.810 -7.133 -8.065 1.00 79.06 72 SER A N 1
ATOM 557 C CA . SER A 1 72 ? 19.237 -6.846 -8.288 1.00 79.06 72 SER A CA 1
ATOM 558 C C . SER A 1 72 ? 19.549 -6.356 -9.708 1.00 79.06 72 SER A C 1
ATOM 560 O O . SER A 1 72 ? 20.478 -5.574 -9.886 1.00 79.06 72 SER A O 1
ATOM 562 N N . THR A 1 73 ? 18.742 -6.765 -10.691 1.00 85.06 73 THR A N 1
ATOM 563 C CA . THR A 1 73 ? 18.843 -6.387 -12.108 1.00 85.06 73 THR A CA 1
ATOM 564 C C . THR A 1 73 ? 18.240 -5.024 -12.454 1.00 85.06 73 THR A C 1
ATOM 566 O O . THR A 1 73 ? 18.379 -4.584 -13.593 1.00 85.06 73 THR A O 1
ATOM 569 N N . SER A 1 74 ? 17.550 -4.368 -11.515 1.00 87.38 74 SER A N 1
ATOM 570 C CA . SER A 1 74 ? 17.010 -3.019 -11.728 1.00 87.38 74 SER A CA 1
ATOM 571 C C . SER A 1 74 ? 18.147 -1.999 -11.774 1.00 87.38 74 SER A C 1
ATOM 573 O O . SER A 1 74 ? 19.159 -2.170 -11.087 1.00 87.38 74 SER A O 1
ATOM 575 N N . THR A 1 75 ? 17.979 -0.926 -12.546 1.00 92.00 75 THR A N 1
ATOM 576 C CA . THR A 1 75 ? 18.963 0.166 -12.554 1.00 92.00 75 THR A CA 1
ATOM 577 C C . THR A 1 75 ? 18.997 0.861 -11.190 1.00 92.00 75 THR A C 1
ATOM 579 O O . THR A 1 75 ? 18.029 0.814 -10.427 1.00 92.00 75 THR A O 1
ATOM 582 N N . GLU A 1 76 ? 20.102 1.534 -10.867 1.00 92.69 76 GLU A N 1
ATOM 583 C CA . GLU A 1 76 ? 20.191 2.303 -9.617 1.00 92.69 76 GLU A CA 1
ATOM 584 C C . GLU A 1 76 ? 19.132 3.412 -9.555 1.00 92.69 76 GLU A C 1
ATOM 586 O O . GLU A 1 76 ? 18.554 3.653 -8.502 1.00 92.69 76 GLU A O 1
ATOM 591 N N . GLU A 1 77 ? 18.791 4.016 -10.696 1.00 92.75 77 GLU A N 1
ATOM 592 C CA . GLU A 1 77 ? 17.708 4.998 -10.793 1.00 92.75 77 GLU A CA 1
ATOM 593 C C . GLU A 1 77 ? 16.336 4.388 -10.460 1.00 92.75 77 GLU A C 1
ATOM 595 O O . GLU A 1 77 ? 15.556 4.982 -9.718 1.00 92.75 77 GLU A O 1
ATOM 600 N N . GLU A 1 78 ? 16.043 3.178 -10.948 1.00 90.25 78 GLU A N 1
ATOM 601 C CA . GLU A 1 78 ? 14.798 2.469 -10.631 1.00 90.25 78 GLU A CA 1
ATOM 602 C C . GLU A 1 78 ? 14.723 2.077 -9.147 1.00 90.25 78 GLU A C 1
ATOM 604 O O . GLU A 1 78 ? 13.653 2.162 -8.536 1.00 90.25 78 GLU A O 1
ATOM 609 N N . LYS A 1 79 ? 15.843 1.646 -8.550 1.00 91.38 79 LYS A N 1
ATOM 610 C CA . LYS A 1 79 ? 15.934 1.343 -7.111 1.00 91.38 79 LYS A CA 1
ATOM 611 C C . LYS A 1 79 ? 15.708 2.599 -6.279 1.00 91.38 79 LYS A C 1
ATOM 613 O O . LYS A 1 79 ? 14.842 2.607 -5.408 1.00 91.38 79 LYS A O 1
ATOM 618 N N . GLU A 1 80 ? 16.431 3.666 -6.586 1.00 94.38 80 GLU A N 1
ATOM 619 C CA . GLU A 1 80 ? 16.340 4.944 -5.886 1.00 94.38 80 GLU A CA 1
ATOM 620 C C . GLU A 1 80 ? 14.935 5.549 -6.006 1.00 94.38 80 GLU A C 1
ATOM 622 O O . GLU A 1 80 ? 14.347 5.989 -5.016 1.00 94.38 80 GLU A O 1
ATOM 627 N N . GLY A 1 81 ? 14.352 5.519 -7.207 1.00 93.81 81 GLY A N 1
ATOM 628 C CA . GLY A 1 81 ? 12.984 5.969 -7.455 1.00 93.81 81 GLY A CA 1
ATOM 629 C C . GLY A 1 81 ? 11.955 5.186 -6.640 1.00 93.81 81 GLY A C 1
ATOM 630 O O . GLY A 1 81 ? 11.047 5.786 -6.058 1.00 93.81 81 GLY A O 1
ATOM 631 N N . PHE A 1 82 ? 12.120 3.862 -6.540 1.00 93.12 82 PHE A N 1
ATOM 632 C CA . PHE A 1 82 ? 11.286 3.022 -5.683 1.00 93.12 82 PHE A CA 1
ATOM 633 C C . PHE A 1 82 ? 11.425 3.409 -4.207 1.00 93.12 82 PHE A C 1
ATOM 635 O O . PHE A 1 82 ? 10.412 3.711 -3.577 1.00 93.12 82 PHE A O 1
ATOM 642 N N . TYR A 1 83 ? 12.643 3.446 -3.656 1.00 94.38 83 TYR A N 1
ATOM 643 C CA . TYR A 1 83 ? 12.841 3.691 -2.224 1.00 94.38 83 TYR A CA 1
ATOM 644 C C . TYR A 1 83 ? 12.412 5.098 -1.803 1.00 94.38 83 TYR A C 1
ATOM 646 O O . TYR A 1 83 ? 11.751 5.235 -0.776 1.00 94.38 83 TYR A O 1
ATOM 654 N N . LYS A 1 84 ? 12.653 6.126 -2.628 1.00 95.81 84 LYS A N 1
ATOM 655 C CA . LYS A 1 84 ? 12.136 7.484 -2.386 1.00 95.81 84 LYS A CA 1
ATOM 656 C C . LYS A 1 84 ? 10.611 7.529 -2.342 1.00 95.81 84 LYS A C 1
ATOM 658 O O . LYS A 1 84 ? 10.029 8.199 -1.489 1.00 95.81 84 LYS A O 1
ATOM 663 N N . LEU A 1 85 ? 9.940 6.849 -3.273 1.00 95.62 85 LEU A N 1
ATOM 664 C CA . LEU A 1 85 ? 8.478 6.779 -3.278 1.00 95.62 85 LEU A CA 1
ATOM 665 C C . LEU A 1 85 ? 7.953 5.990 -2.073 1.00 95.62 85 LEU A C 1
ATOM 667 O O . LEU A 1 85 ? 6.957 6.380 -1.461 1.00 95.62 85 LEU A O 1
ATOM 671 N N . PHE A 1 86 ? 8.621 4.891 -1.736 1.00 94.75 86 PHE A N 1
ATOM 672 C CA . PHE A 1 86 ? 8.244 4.023 -0.633 1.00 94.75 86 PHE A CA 1
ATOM 673 C C . PHE A 1 86 ? 8.383 4.736 0.713 1.00 94.75 86 PHE A C 1
ATOM 675 O O . PHE A 1 86 ? 7.436 4.750 1.492 1.00 94.75 86 PHE A O 1
ATOM 682 N N . GLU A 1 87 ? 9.502 5.425 0.940 1.00 95.25 87 GLU A N 1
ATOM 683 C CA . GLU A 1 87 ? 9.731 6.259 2.121 1.00 95.25 87 GLU A CA 1
ATOM 684 C C . GLU A 1 87 ? 8.652 7.338 2.262 1.00 95.25 87 GLU A C 1
ATOM 686 O O . GLU A 1 87 ? 8.051 7.476 3.326 1.00 95.25 87 GLU A O 1
ATOM 691 N N . ARG A 1 88 ? 8.334 8.060 1.178 1.00 95.38 88 ARG A N 1
ATOM 692 C CA . ARG A 1 88 ? 7.235 9.041 1.181 1.00 95.38 88 ARG A CA 1
ATOM 693 C C . ARG A 1 88 ? 5.904 8.402 1.560 1.00 95.38 88 ARG A C 1
ATOM 695 O O . ARG A 1 88 ? 5.156 8.995 2.324 1.00 95.38 88 ARG A O 1
ATOM 702 N N . THR A 1 89 ? 5.625 7.200 1.061 1.00 94.50 89 THR A N 1
ATOM 703 C CA . THR A 1 89 ? 4.385 6.465 1.357 1.00 94.50 89 THR A CA 1
ATOM 704 C C . THR A 1 89 ? 4.328 6.024 2.822 1.00 94.50 89 THR A C 1
ATOM 706 O O . THR A 1 89 ? 3.296 6.169 3.468 1.00 94.50 89 THR A O 1
ATOM 709 N N . VAL A 1 90 ? 5.440 5.531 3.374 1.00 93.38 90 VAL A N 1
ATOM 710 C CA . VAL A 1 90 ? 5.551 5.144 4.791 1.00 93.38 90 VAL A CA 1
ATOM 711 C C . VAL A 1 90 ? 5.438 6.355 5.708 1.00 93.38 90 VAL A C 1
ATOM 713 O O . VAL A 1 90 ? 4.836 6.256 6.774 1.00 93.38 90 VAL A O 1
ATOM 716 N N . ASN A 1 91 ? 5.964 7.505 5.301 1.00 92.69 91 ASN A N 1
ATOM 717 C CA . ASN A 1 91 ? 5.904 8.736 6.083 1.00 92.69 91 ASN A CA 1
ATOM 718 C C . ASN A 1 91 ? 4.592 9.514 5.891 1.00 92.69 91 ASN A C 1
ATOM 720 O O . ASN A 1 91 ? 4.305 10.417 6.676 1.00 92.69 91 ASN A O 1
ATOM 724 N N . ASP A 1 92 ? 3.764 9.140 4.913 1.00 89.62 92 ASP A N 1
ATOM 725 C CA . ASP A 1 92 ? 2.471 9.776 4.670 1.00 89.62 92 ASP A CA 1
ATOM 726 C C . ASP A 1 92 ? 1.463 9.453 5.785 1.00 89.62 92 ASP A C 1
ATOM 728 O O . ASP A 1 92 ? 1.322 8.308 6.227 1.00 89.62 92 ASP A O 1
ATOM 732 N N . GLY A 1 93 ? 0.757 10.480 6.257 1.00 75.75 93 GLY A N 1
ATOM 733 C CA . GLY A 1 93 ? -0.251 10.383 7.315 1.00 75.75 93 GLY A CA 1
ATOM 734 C C . GLY A 1 93 ? 0.288 10.196 8.746 1.00 75.75 93 GLY A C 1
ATOM 735 O O . GLY A 1 93 ? 1.303 9.543 9.004 1.00 75.75 93 GLY A O 1
ATOM 736 N N . LYS A 1 94 ? -0.456 10.742 9.720 1.00 73.25 94 LYS A N 1
ATOM 737 C CA . LYS A 1 94 ? -0.252 10.510 11.161 1.00 73.25 94 LYS A CA 1
ATOM 738 C C . LYS A 1 94 ? -1.122 9.336 11.599 1.00 73.25 94 LYS A C 1
ATOM 740 O O . LYS A 1 94 ? -2.340 9.469 11.687 1.00 73.25 94 LYS A O 1
ATOM 745 N N . THR A 1 95 ? -0.514 8.179 11.823 1.00 74.75 95 THR A N 1
ATOM 746 C CA . THR A 1 95 ? -1.230 6.928 12.103 1.00 74.75 95 THR A CA 1
ATOM 747 C C . THR A 1 95 ? -0.476 6.188 13.198 1.00 74.75 95 THR A C 1
ATOM 749 O O . THR A 1 95 ? 0.750 6.260 13.254 1.00 74.75 95 THR A O 1
ATOM 752 N N . TYR A 1 96 ? -1.208 5.518 14.089 1.00 75.69 96 TYR A N 1
ATOM 753 C CA . TYR A 1 96 ? -0.592 4.781 15.196 1.00 75.69 96 TYR A CA 1
ATOM 754 C C . TYR A 1 96 ? 0.056 3.476 14.728 1.00 75.69 96 TYR A C 1
ATOM 756 O O . TYR A 1 96 ? 1.076 3.070 15.276 1.00 75.69 96 TYR A O 1
ATOM 764 N N . TYR A 1 97 ? -0.509 2.844 13.693 1.00 88.69 97 TYR A N 1
ATOM 765 C CA . TYR A 1 97 ? -0.036 1.564 13.182 1.00 88.69 97 TYR A CA 1
ATOM 766 C C . TYR A 1 97 ? 0.195 1.630 11.674 1.00 88.69 97 TYR A C 1
ATOM 768 O O . TYR A 1 97 ? -0.718 1.926 10.893 1.00 88.69 97 TYR A O 1
ATOM 776 N N . LYS A 1 98 ? 1.435 1.332 11.280 1.00 92.44 98 LYS A N 1
ATOM 777 C CA . LYS A 1 98 ? 1.848 1.101 9.896 1.00 92.44 98 LYS A CA 1
ATOM 778 C C . LYS A 1 98 ? 2.484 -0.280 9.822 1.00 92.44 98 LYS A C 1
ATOM 780 O O . LYS A 1 98 ? 3.381 -0.590 10.600 1.00 92.44 98 LYS A O 1
ATOM 785 N N . VAL A 1 99 ? 2.001 -1.101 8.904 1.00 93.88 99 VAL A N 1
ATOM 786 C CA . VAL A 1 99 ? 2.522 -2.437 8.627 1.00 93.88 99 VAL A CA 1
ATOM 787 C C . VAL A 1 99 ? 3.116 -2.404 7.232 1.00 93.88 99 VAL A C 1
ATOM 789 O O . VAL A 1 99 ? 2.426 -2.071 6.273 1.00 93.88 99 VAL A O 1
ATOM 792 N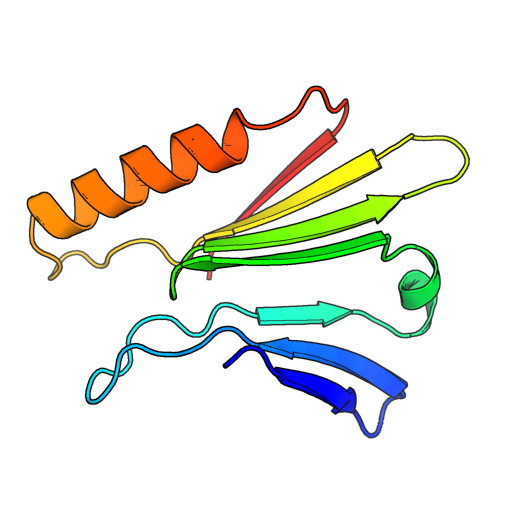 N . VAL A 1 100 ? 4.398 -2.733 7.123 1.00 94.19 100 VAL A N 1
ATOM 793 C CA . VAL A 1 100 ? 5.103 -2.828 5.845 1.00 94.19 100 VAL A CA 1
ATOM 794 C C . VAL A 1 100 ? 5.252 -4.299 5.485 1.00 94.19 100 VAL A C 1
ATOM 796 O O . VAL A 1 100 ? 5.778 -5.073 6.282 1.00 94.19 100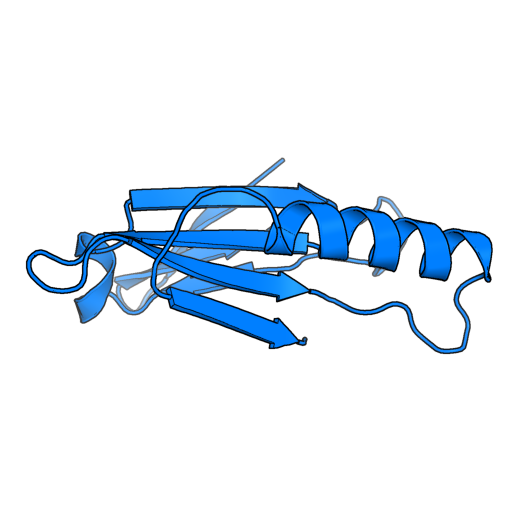 VAL A O 1
ATOM 799 N N . ILE A 1 101 ? 4.790 -4.672 4.293 1.00 93.31 101 ILE A N 1
ATOM 800 C CA . ILE A 1 101 ? 4.910 -6.025 3.747 1.00 93.31 101 ILE A CA 1
ATOM 801 C C . ILE A 1 101 ? 5.600 -5.990 2.382 1.00 93.31 101 ILE A C 1
ATOM 803 O O . ILE A 1 101 ? 5.512 -4.997 1.655 1.00 93.31 101 ILE A O 1
ATOM 807 N N . GLY A 1 102 ? 6.294 -7.079 2.057 1.00 87.50 102 GLY A N 1
ATOM 808 C CA . GLY A 1 102 ? 6.968 -7.271 0.777 1.00 87.50 102 GLY A CA 1
ATOM 809 C C . GLY A 1 102 ? 6.351 -8.418 -0.011 1.00 87.50 102 GLY A C 1
ATOM 810 O O . GLY A 1 102 ? 5.883 -9.392 0.583 1.00 87.50 102 GLY A O 1
ATOM 811 N N . THR A 1 103 ? 6.373 -8.285 -1.336 1.00 73.88 103 THR A N 1
ATOM 812 C CA . THR A 1 103 ? 6.094 -9.362 -2.300 1.00 73.88 103 THR A CA 1
ATOM 813 C C . THR A 1 103 ? 7.338 -9.715 -3.099 1.00 73.88 103 THR A C 1
ATOM 815 O O . THR A 1 103 ? 8.240 -8.850 -3.190 1.00 73.88 103 THR A O 1
#

Sequence (103 aa):
METIRKTDHNELLTTGAKVDRKNIGGVEFLVNSTVHHLVDSHKIISPRVAVLRLKTKDQGTIFIINGYASTSTSTEEEKEGFYKLFERTVNDGKTYYKVVIGT

InterPro domains:
  IPR036691 Endonuclease/exonuclease/phosphatase superfamily [G3DSA:3.60.10.10] (2-103)

Radius of gyration: 14.43 Å; chains: 1; bounding box: 37×28×41 Å

pLDDT: mean 86.21, std 8.2, range [51.84, 95.81]